Protein AF-A0A6G4WSU4-F1 (afdb_monomer_lite)

Secondary structure (DSSP, 8-state):
--HHHHHHHHHHHHTSSS-EEEEEE-PPTT--HHHHHHHHHHHHHHHHHHHHHHHHHH---EEEE-HHHHHHHHTT----TTHHHHHHH-SEEEEE--SSEEEEEEEE--STTPPPEEEEEEEETTSS----

pLDDT: mean 79.1, std 9.93, range [39.97, 89.88]

Foldseek 3Di:
DDLVVVVVVLVVCQPDPAKDKDFPDFDDPPDDPVSLVVVLVVLVVSLVVNQVVVCVVQNAWDKDFLCVVCVCVVVVHDDDPPSNVVSVFFRIWTWGDRDFKIKTWGWRDPDPNRGTTIMIIMHTRVNDDPPD

Organism: NCBI:txid2711219

Sequence (132 aa):
MDPDALLAELDLLRAQPAARLATLRAPDPGADAADLLDTACALRAERDALSARLTRRWGEPQTWDLTPLLHGAAEGRPVPEPLLALCGYVPALTVWSPGSRWVGLGVAEPADAVVPQLIAAVGAEGEPPPFG

Structure (mmCIF, N/CA/C/O backbone):
data_AF-A0A6G4WSU4-F1
#
_entry.id   AF-A0A6G4WSU4-F1
#
loop_
_atom_site.group_PDB
_atom_site.id
_atom_site.type_symbol
_atom_site.label_atom_id
_atom_site.label_alt_id
_atom_site.label_comp_id
_atom_site.label_asym_id
_atom_site.label_entity_id
_atom_site.label_seq_id
_atom_site.pdbx_PDB_ins_code
_atom_site.Cartn_x
_atom_site.Cartn_y
_atom_site.Cartn_z
_atom_site.occupancy
_atom_site.B_iso_or_equiv
_atom_site.auth_seq_id
_atom_site.auth_comp_id
_atom_site.auth_asym_id
_atom_site.auth_atom_id
_atom_site.pdbx_PDB_model_num
ATOM 1 N N . MET A 1 1 ? -0.247 -8.628 -15.747 1.00 58.41 1 MET A N 1
ATOM 2 C CA . MET A 1 1 ? -0.951 -9.447 -14.736 1.00 58.41 1 MET A CA 1
ATOM 3 C C . MET A 1 1 ? -2.427 -9.068 -14.752 1.00 58.41 1 MET A C 1
ATOM 5 O O . MET A 1 1 ? -2.740 -7.998 -15.264 1.00 58.41 1 MET A O 1
ATOM 9 N N . ASP A 1 2 ? -3.317 -9.933 -14.270 1.00 76.81 2 ASP A N 1
ATOM 10 C CA . ASP A 1 2 ? -4.755 -9.654 -14.240 1.00 76.81 2 ASP A CA 1
ATOM 11 C C . ASP A 1 2 ? -5.077 -8.679 -13.085 1.00 76.81 2 ASP A C 1
ATOM 13 O O . ASP A 1 2 ? -4.792 -9.006 -11.930 1.00 76.81 2 ASP A O 1
ATOM 17 N N . PRO A 1 3 ? -5.635 -7.481 -13.347 1.00 70.56 3 PRO A N 1
ATOM 18 C CA . PRO A 1 3 ? -6.007 -6.535 -12.294 1.00 70.56 3 PRO A CA 1
ATOM 19 C C . PRO A 1 3 ? -7.026 -7.101 -11.294 1.00 70.56 3 PRO A C 1
ATOM 21 O O . PRO A 1 3 ? -7.112 -6.600 -10.173 1.00 70.56 3 PRO A O 1
ATOM 24 N N . ASP A 1 4 ? -7.776 -8.142 -11.657 1.00 77.81 4 ASP A N 1
ATOM 25 C CA . ASP A 1 4 ? -8.711 -8.796 -10.743 1.00 77.81 4 ASP A CA 1
ATOM 26 C C . ASP A 1 4 ? -7.984 -9.675 -9.709 1.00 77.81 4 ASP A C 1
ATOM 28 O O . ASP A 1 4 ? -8.447 -9.800 -8.574 1.00 77.81 4 ASP A O 1
ATOM 32 N N . ALA A 1 5 ? -6.795 -10.196 -10.038 1.00 79.69 5 ALA A N 1
ATOM 33 C CA . ALA A 1 5 ? -5.962 -10.937 -9.089 1.00 79.69 5 ALA A CA 1
ATOM 34 C C . ALA A 1 5 ? -5.414 -10.022 -7.979 1.00 79.69 5 ALA A C 1
ATOM 36 O O . ALA A 1 5 ? -5.470 -10.380 -6.804 1.00 79.69 5 ALA A O 1
ATOM 37 N N . LEU A 1 6 ? -4.978 -8.807 -8.333 1.00 78.25 6 LEU A N 1
ATOM 38 C CA . LEU A 1 6 ? -4.533 -7.792 -7.366 1.00 78.25 6 LEU A CA 1
ATOM 39 C C . LEU A 1 6 ? -5.666 -7.365 -6.424 1.00 78.25 6 LEU A C 1
ATOM 41 O O . LEU A 1 6 ? -5.455 -7.181 -5.227 1.00 78.25 6 LEU A O 1
ATOM 45 N N . LEU A 1 7 ? -6.889 -7.239 -6.947 1.00 80.56 7 LEU A N 1
ATOM 46 C CA . LEU A 1 7 ? -8.061 -6.951 -6.120 1.00 80.56 7 LEU A CA 1
ATOM 47 C C . LEU A 1 7 ? -8.386 -8.101 -5.161 1.00 80.56 7 LEU A C 1
ATOM 49 O O . LEU A 1 7 ? -8.708 -7.844 -4.001 1.00 80.56 7 LEU A O 1
ATOM 53 N N . ALA A 1 8 ? -8.285 -9.351 -5.617 1.00 83.62 8 ALA A N 1
ATOM 54 C CA . ALA A 1 8 ? -8.489 -10.517 -4.762 1.00 83.62 8 ALA A CA 1
ATOM 55 C C . ALA A 1 8 ? -7.448 -10.580 -3.633 1.00 83.62 8 ALA A C 1
ATOM 57 O O . ALA A 1 8 ? -7.798 -10.859 -2.487 1.00 83.62 8 ALA A O 1
ATOM 58 N N . GLU A 1 9 ? -6.188 -10.262 -3.932 1.00 84.38 9 GLU A N 1
ATOM 59 C CA . GLU A 1 9 ? -5.117 -10.197 -2.937 1.00 84.38 9 GLU A CA 1
ATOM 60 C C . GLU A 1 9 ? -5.366 -9.098 -1.891 1.00 84.38 9 GLU A C 1
ATOM 62 O O . GLU A 1 9 ? -5.251 -9.349 -0.690 1.00 84.38 9 GLU A O 1
ATOM 67 N N . LEU A 1 10 ? -5.820 -7.915 -2.317 1.00 82.50 10 LEU A N 1
ATOM 68 C CA . LEU A 1 10 ? -6.240 -6.844 -1.406 1.00 82.50 10 LEU A CA 1
ATOM 69 C C . LEU A 1 10 ? -7.422 -7.254 -0.517 1.00 82.50 10 LEU A C 1
ATOM 71 O O . LEU A 1 10 ? -7.429 -6.957 0.680 1.00 82.50 10 LEU A O 1
ATOM 75 N N . ASP A 1 11 ? -8.416 -7.952 -1.070 1.00 84.06 11 ASP A N 1
ATOM 76 C CA . ASP A 1 11 ? -9.556 -8.446 -0.293 1.00 84.06 11 ASP A CA 1
ATOM 77 C C . ASP A 1 11 ? -9.122 -9.516 0.734 1.00 84.06 11 ASP A C 1
ATOM 79 O O . ASP A 1 11 ? -9.594 -9.495 1.875 1.00 84.06 11 ASP A O 1
ATOM 83 N N . LEU A 1 12 ? -8.167 -10.390 0.388 1.00 83.12 12 LEU A N 1
ATOM 84 C CA . LEU A 1 12 ? -7.568 -11.355 1.320 1.00 83.12 12 LEU A CA 1
ATOM 85 C C . LEU A 1 12 ? -6.769 -10.673 2.435 1.00 83.12 12 LEU A C 1
ATOM 87 O O . LEU A 1 12 ? -6.888 -11.072 3.596 1.00 83.12 12 LEU A O 1
ATOM 91 N N . LEU A 1 13 ? -5.984 -9.643 2.107 1.00 82.44 13 LEU A N 1
ATOM 92 C CA . LEU A 1 13 ? -5.240 -8.843 3.083 1.00 82.44 13 LEU A CA 1
ATOM 93 C C . LEU A 1 13 ? -6.185 -8.151 4.064 1.00 82.44 13 LEU A C 1
ATOM 95 O O . LEU A 1 13 ? -5.978 -8.215 5.275 1.00 82.44 13 LEU A O 1
ATOM 99 N N . ARG A 1 14 ? -7.271 -7.558 3.559 1.00 79.69 14 ARG A N 1
ATOM 100 C CA . ARG A 1 14 ? -8.275 -6.865 4.376 1.00 79.69 14 ARG A CA 1
ATOM 101 C C . ARG A 1 14 ? -9.037 -7.798 5.316 1.00 79.69 14 ARG A C 1
ATOM 103 O O . ARG A 1 14 ? -9.448 -7.363 6.391 1.00 79.69 14 ARG A O 1
ATOM 110 N N . ALA A 1 15 ? -9.223 -9.060 4.933 1.00 81.88 15 ALA A N 1
ATOM 111 C CA . ALA A 1 15 ? -9.876 -10.064 5.771 1.00 81.88 15 ALA A CA 1
ATOM 112 C C . ALA A 1 15 ? -9.034 -10.484 6.994 1.00 81.88 15 ALA A C 1
ATOM 114 O O . ALA A 1 15 ? -9.563 -11.100 7.919 1.00 81.88 15 ALA A O 1
ATOM 115 N N . GLN A 1 16 ? -7.735 -10.163 7.025 1.00 77.31 16 GLN A N 1
ATOM 116 C CA . GLN A 1 16 ? -6.857 -10.520 8.139 1.00 77.31 16 GLN A CA 1
ATOM 117 C C . GLN A 1 16 ? -7.121 -9.634 9.361 1.00 77.31 16 GLN A C 1
ATOM 119 O O . GLN A 1 16 ? -7.273 -8.427 9.215 1.00 77.31 16 GLN A O 1
ATOM 124 N N . PRO A 1 17 ? -7.121 -10.176 10.590 1.00 68.06 17 PRO A N 1
ATOM 125 C CA . PRO A 1 17 ? -7.495 -9.415 11.780 1.00 68.06 17 PRO A CA 1
ATOM 126 C C . PRO A 1 17 ? -6.500 -8.303 12.147 1.00 68.06 17 PRO A C 1
ATOM 128 O O . PRO A 1 17 ? -6.936 -7.284 12.673 1.00 68.06 17 PRO A O 1
ATOM 131 N N . ALA A 1 18 ? -5.212 -8.467 11.834 1.00 71.88 18 ALA A N 1
ATOM 132 C CA . ALA A 1 18 ? -4.141 -7.535 12.190 1.00 71.88 18 ALA A CA 1
ATOM 133 C C . ALA A 1 18 ? -3.752 -6.607 11.029 1.00 71.88 18 ALA A C 1
ATOM 135 O O . ALA A 1 18 ? -3.920 -6.976 9.864 1.00 71.88 18 ALA A O 1
ATOM 136 N N . ALA A 1 19 ? -3.178 -5.445 11.358 1.00 69.62 19 ALA A N 1
ATOM 137 C CA . ALA A 1 19 ? -2.569 -4.565 10.369 1.00 69.62 19 ALA A CA 1
ATOM 138 C C . ALA A 1 19 ? -1.423 -5.285 9.642 1.00 69.62 19 ALA A C 1
ATOM 140 O O . ALA A 1 19 ? -0.613 -5.974 10.271 1.00 69.62 19 ALA A O 1
ATOM 141 N N . ARG A 1 20 ? -1.378 -5.173 8.312 1.00 74.44 20 ARG A N 1
ATOM 142 C CA . ARG A 1 20 ? -0.398 -5.880 7.477 1.00 74.44 20 ARG A CA 1
ATOM 143 C C . ARG A 1 20 ? 0.039 -5.070 6.274 1.00 74.44 20 ARG A C 1
ATOM 145 O O . ARG A 1 20 ? -0.739 -4.314 5.700 1.00 74.44 20 ARG A O 1
ATOM 152 N N . LEU A 1 21 ? 1.289 -5.313 5.896 1.00 77.94 21 LEU A N 1
ATOM 153 C CA . LEU A 1 21 ? 1.930 -4.820 4.690 1.00 77.94 21 LEU A CA 1
ATOM 154 C C . LEU A 1 21 ? 2.158 -5.985 3.730 1.00 77.94 21 LEU A C 1
ATOM 156 O O . LEU A 1 21 ? 2.546 -7.073 4.159 1.00 77.94 21 LEU A O 1
ATOM 160 N N . ALA A 1 22 ? 1.932 -5.748 2.444 1.00 81.75 22 ALA A N 1
ATOM 161 C CA . ALA A 1 22 ? 2.238 -6.696 1.388 1.00 81.75 22 ALA A CA 1
ATOM 162 C C . ALA A 1 22 ? 2.864 -5.985 0.192 1.00 81.75 22 ALA A C 1
ATOM 164 O O . ALA A 1 22 ? 2.343 -4.978 -0.289 1.00 81.75 22 ALA A O 1
ATOM 165 N N . THR A 1 23 ? 3.959 -6.544 -0.313 1.00 82.88 23 THR A N 1
ATOM 166 C CA . THR A 1 23 ? 4.484 -6.186 -1.629 1.00 82.88 23 THR A CA 1
ATOM 167 C C . THR A 1 23 ? 3.621 -6.873 -2.678 1.00 82.88 23 THR A C 1
ATOM 169 O O . THR A 1 23 ? 3.674 -8.090 -2.823 1.00 82.88 23 THR A O 1
ATOM 172 N N . LEU A 1 24 ? 2.835 -6.088 -3.410 1.00 79.88 24 LEU A N 1
ATOM 173 C CA . LEU A 1 24 ? 2.017 -6.576 -4.518 1.00 79.88 24 LEU A CA 1
ATOM 174 C C . LEU A 1 24 ? 2.873 -6.850 -5.754 1.00 79.88 24 LEU A C 1
ATOM 176 O O . LEU A 1 24 ? 2.597 -7.777 -6.512 1.00 79.88 24 LEU A O 1
ATOM 180 N N . ARG A 1 25 ? 3.903 -6.024 -5.986 1.00 81.00 25 ARG A N 1
ATOM 181 C CA . ARG A 1 25 ? 4.836 -6.173 -7.111 1.00 81.00 25 ARG A CA 1
ATOM 182 C C . ARG A 1 25 ? 6.234 -5.697 -6.753 1.00 81.00 25 ARG A C 1
ATOM 184 O O . ARG A 1 25 ? 6.395 -4.655 -6.123 1.00 81.00 25 ARG A O 1
ATOM 191 N N . ALA A 1 26 ? 7.218 -6.432 -7.252 1.00 80.00 26 ALA A N 1
ATOM 192 C CA . ALA A 1 26 ? 8.626 -6.068 -7.280 1.00 80.00 26 ALA A CA 1
ATOM 193 C C . ALA A 1 26 ? 9.177 -6.310 -8.700 1.00 80.00 26 ALA A C 1
ATOM 195 O O . ALA A 1 26 ? 8.614 -7.143 -9.419 1.00 80.00 26 ALA A O 1
ATOM 196 N N . PRO A 1 27 ? 10.217 -5.578 -9.129 1.00 76.25 27 PRO A N 1
ATOM 197 C CA . PRO A 1 27 ? 10.894 -5.790 -10.399 1.00 76.25 27 PRO A CA 1
ATOM 198 C C . PRO A 1 27 ? 11.631 -7.121 -10.392 1.00 76.25 27 PRO A C 1
ATOM 200 O O . PRO A 1 27 ? 11.874 -7.724 -9.341 1.00 76.25 27 PRO A O 1
ATOM 203 N N . ASP A 1 28 ? 12.034 -7.538 -11.585 1.00 76.00 28 ASP A N 1
ATOM 204 C CA . ASP A 1 28 ? 12.852 -8.725 -11.747 1.00 76.00 28 ASP A CA 1
ATOM 205 C C . ASP A 1 28 ? 14.208 -8.570 -11.036 1.00 76.00 28 ASP A C 1
ATOM 207 O O . ASP A 1 28 ? 14.837 -7.502 -11.083 1.00 76.00 28 ASP A O 1
ATOM 211 N N . PRO A 1 29 ? 14.692 -9.633 -10.369 1.00 71.19 29 PRO A N 1
ATOM 212 C CA . PRO A 1 29 ? 15.992 -9.604 -9.724 1.00 71.19 29 PRO A CA 1
ATOM 213 C C . PRO A 1 29 ? 17.087 -9.465 -10.789 1.00 71.19 29 PRO A C 1
AT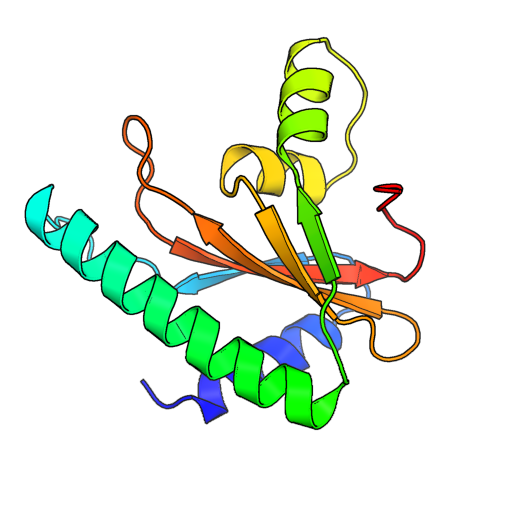OM 215 O O . PRO A 1 29 ? 17.276 -10.357 -11.614 1.00 71.19 29 PRO A O 1
ATOM 218 N N . GLY A 1 30 ? 17.826 -8.354 -10.748 1.00 75.38 30 GLY A N 1
ATOM 219 C CA . GLY A 1 30 ? 18.916 -8.059 -11.687 1.00 75.38 30 GLY A CA 1
ATOM 220 C C . GLY A 1 30 ? 18.611 -6.983 -12.731 1.00 75.38 30 GLY A C 1
ATOM 221 O O . GLY A 1 30 ? 19.473 -6.733 -13.568 1.00 75.38 30 GLY A O 1
ATOM 222 N N . ALA A 1 31 ? 17.437 -6.345 -12.668 1.00 78.31 31 ALA A N 1
ATOM 223 C CA . ALA A 1 31 ? 17.119 -5.152 -13.454 1.00 78.31 31 ALA A CA 1
ATOM 224 C C . ALA A 1 31 ? 18.178 -4.050 -13.257 1.00 78.31 31 ALA A C 1
ATOM 226 O O . ALA A 1 31 ? 18.611 -3.790 -12.127 1.00 78.31 31 ALA A O 1
ATOM 227 N N . ASP A 1 32 ? 18.593 -3.408 -14.349 1.00 81.19 32 ASP A N 1
ATOM 228 C CA . ASP A 1 32 ? 19.518 -2.280 -14.281 1.00 81.19 32 ASP A CA 1
ATOM 229 C C . ASP A 1 32 ? 18.802 -0.964 -13.918 1.00 81.19 32 ASP A C 1
ATOM 231 O O . ASP A 1 32 ? 17.589 -0.910 -13.728 1.00 81.19 32 ASP A O 1
ATOM 235 N N . ALA A 1 33 ? 19.549 0.133 -13.779 1.00 77.31 33 ALA A N 1
ATOM 236 C CA . ALA A 1 33 ? 18.965 1.412 -13.375 1.00 77.31 33 ALA A CA 1
ATOM 237 C C . ALA A 1 33 ? 17.902 1.949 -14.356 1.00 77.31 33 ALA A C 1
ATOM 239 O O . ALA A 1 33 ? 16.964 2.617 -13.916 1.00 77.31 33 ALA A O 1
ATOM 240 N N . ALA A 1 34 ? 18.034 1.676 -15.658 1.00 81.56 34 ALA A N 1
ATOM 241 C CA . ALA A 1 34 ? 17.052 2.095 -16.654 1.00 81.56 34 ALA A CA 1
ATOM 242 C C . ALA A 1 34 ? 15.787 1.231 -16.553 1.00 81.56 34 ALA A C 1
ATOM 244 O O . ALA A 1 34 ? 14.685 1.776 -16.473 1.00 81.56 34 ALA A O 1
ATOM 245 N N . ASP A 1 35 ? 15.953 -0.087 -16.424 1.00 81.50 35 ASP A N 1
ATOM 246 C CA . ASP A 1 35 ? 14.853 -1.033 -16.211 1.00 81.50 35 ASP A CA 1
ATOM 247 C C . ASP A 1 35 ? 14.066 -0.716 -14.930 1.00 81.50 35 ASP A C 1
ATOM 249 O O . ASP A 1 35 ? 12.837 -0.831 -14.886 1.00 81.50 35 ASP A O 1
ATOM 253 N N 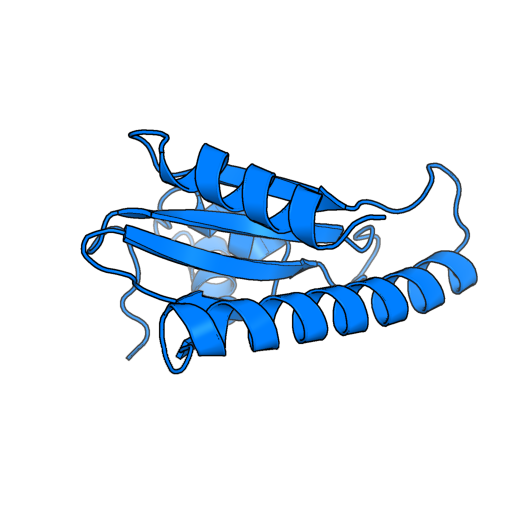. LEU A 1 36 ? 14.756 -0.288 -13.867 1.00 80.69 36 LEU A N 1
ATOM 254 C CA . LEU A 1 36 ? 14.126 0.125 -12.613 1.00 80.69 36 LEU A CA 1
ATOM 255 C C . LEU A 1 36 ? 13.300 1.408 -12.793 1.00 80.69 36 LEU A C 1
ATOM 257 O O . LEU A 1 36 ? 12.208 1.503 -12.231 1.00 80.69 36 LEU A O 1
ATOM 261 N N . LEU A 1 37 ? 13.765 2.375 -13.592 1.00 80.69 37 LEU A N 1
ATOM 262 C CA . LEU A 1 37 ? 12.992 3.583 -13.907 1.00 80.69 37 LEU A CA 1
ATOM 263 C C . LEU A 1 37 ? 11.718 3.249 -14.694 1.00 80.69 37 LEU A C 1
ATOM 265 O O . LEU A 1 37 ? 10.629 3.702 -14.330 1.00 80.69 37 LEU A O 1
ATOM 269 N N . ASP A 1 38 ? 11.840 2.422 -15.731 1.00 84.19 38 ASP A N 1
ATOM 270 C CA . ASP A 1 38 ? 10.701 1.987 -16.544 1.00 84.19 38 ASP A CA 1
ATOM 271 C C . ASP A 1 38 ? 9.711 1.164 -15.714 1.00 84.19 38 ASP A C 1
ATOM 273 O O . ASP A 1 38 ? 8.493 1.373 -15.784 1.00 84.19 38 ASP A O 1
ATOM 277 N N . THR A 1 39 ? 10.223 0.295 -14.839 1.00 84.69 39 THR A N 1
ATOM 278 C CA . THR A 1 39 ? 9.393 -0.454 -13.894 1.00 84.69 39 THR A CA 1
ATOM 279 C C . THR A 1 39 ? 8.673 0.482 -12.930 1.00 84.69 39 THR A C 1
ATOM 281 O O . THR A 1 39 ? 7.477 0.313 -12.705 1.00 84.69 39 THR A O 1
ATOM 284 N N . ALA A 1 40 ? 9.337 1.507 -12.391 1.00 82.81 40 ALA A N 1
ATOM 285 C CA . ALA A 1 40 ? 8.691 2.480 -11.515 1.00 82.81 40 ALA A CA 1
ATOM 286 C C . ALA A 1 40 ? 7.531 3.203 -12.223 1.00 82.81 40 ALA A C 1
ATOM 288 O O . ALA A 1 40 ? 6.457 3.364 -11.638 1.00 82.81 40 ALA A O 1
ATOM 289 N N . CYS A 1 41 ? 7.701 3.585 -13.493 1.00 84.88 41 CYS A N 1
ATOM 290 C CA . CYS A 1 41 ? 6.627 4.152 -14.311 1.00 84.88 41 CYS A CA 1
ATOM 291 C C . CYS A 1 41 ? 5.459 3.170 -14.494 1.00 84.88 41 CYS A C 1
ATOM 293 O O . CYS A 1 41 ? 4.300 3.547 -14.298 1.00 84.88 41 CYS A O 1
ATOM 295 N N . ALA A 1 42 ? 5.749 1.905 -14.808 1.00 86.25 42 ALA A N 1
ATOM 296 C CA . ALA A 1 42 ? 4.729 0.868 -14.943 1.00 86.25 42 ALA A CA 1
ATOM 297 C C . ALA A 1 42 ? 3.965 0.637 -13.627 1.00 86.25 42 ALA A C 1
ATOM 299 O O . ALA A 1 42 ? 2.737 0.578 -13.629 1.00 86.25 42 ALA A O 1
ATOM 300 N N . LEU A 1 43 ? 4.666 0.591 -12.490 1.00 86.75 43 LEU A N 1
ATOM 301 C CA . LEU A 1 43 ? 4.059 0.436 -11.166 1.00 86.75 43 LEU A CA 1
ATOM 302 C C . LEU A 1 43 ? 3.170 1.627 -10.790 1.00 86.75 43 LEU A C 1
ATOM 304 O O . LEU A 1 43 ? 2.106 1.426 -10.205 1.00 86.75 43 LEU A O 1
ATOM 308 N N . ARG A 1 44 ? 3.547 2.861 -11.155 1.00 84.81 44 ARG A N 1
ATOM 309 C CA . ARG A 1 44 ? 2.686 4.046 -10.976 1.00 84.81 44 ARG A CA 1
ATOM 310 C C . ARG A 1 44 ? 1.401 3.931 -11.795 1.00 84.81 44 ARG A C 1
ATOM 312 O O . ARG A 1 44 ? 0.325 4.183 -11.258 1.00 84.81 44 ARG A O 1
ATOM 319 N N . ALA A 1 45 ? 1.500 3.501 -13.053 1.00 87.25 45 ALA A N 1
ATOM 320 C CA . ALA A 1 45 ? 0.332 3.283 -13.904 1.00 87.25 45 ALA A CA 1
ATOM 321 C C . ALA A 1 45 ? -0.574 2.158 -13.367 1.00 87.25 45 ALA A C 1
ATOM 323 O O . ALA A 1 45 ? -1.798 2.303 -13.355 1.00 87.25 45 ALA A O 1
ATOM 324 N N . GLU A 1 46 ? 0.009 1.060 -12.871 1.00 86.69 46 GLU A N 1
ATOM 325 C CA . GLU A 1 46 ? -0.738 -0.019 -12.213 1.00 86.69 46 GLU A CA 1
ATOM 326 C C . GLU A 1 46 ? -1.439 0.480 -10.938 1.00 86.69 46 GLU A C 1
ATOM 328 O O . GLU A 1 46 ? -2.634 0.225 -10.761 1.00 86.69 46 GLU A O 1
ATOM 333 N N . ARG A 1 47 ? -0.742 1.250 -10.088 1.00 87.31 47 ARG A N 1
ATOM 334 C CA . ARG A 1 47 ? -1.335 1.917 -8.920 1.00 87.31 47 ARG A CA 1
ATOM 335 C C . ARG A 1 47 ? -2.522 2.775 -9.339 1.00 87.31 47 ARG A C 1
ATOM 337 O O . ARG A 1 47 ? -3.577 2.646 -8.739 1.00 87.31 47 ARG A O 1
ATOM 344 N N . ASP A 1 48 ? -2.391 3.614 -10.364 1.00 88.00 48 ASP A N 1
ATOM 345 C CA . ASP A 1 48 ? -3.478 4.498 -10.809 1.00 88.00 48 ASP A CA 1
ATOM 346 C C . ASP A 1 48 ? -4.692 3.732 -11.335 1.00 88.00 48 ASP A C 1
ATOM 348 O O . ASP A 1 48 ? -5.837 4.078 -11.026 1.00 88.00 48 ASP A O 1
ATOM 352 N N . ALA A 1 49 ? -4.461 2.643 -12.068 1.00 88.94 49 ALA A N 1
ATOM 353 C CA . ALA A 1 49 ? -5.530 1.766 -12.527 1.00 88.94 49 ALA A CA 1
ATOM 354 C C . ALA A 1 49 ? -6.264 1.083 -11.359 1.00 88.94 49 ALA A C 1
ATOM 356 O O . ALA A 1 49 ? -7.499 0.996 -11.374 1.00 88.94 49 ALA A O 1
ATOM 357 N N . LEU A 1 50 ? -5.530 0.619 -10.341 1.00 86.12 50 LEU A N 1
ATOM 358 C CA . LEU A 1 50 ? -6.111 0.070 -9.114 1.00 86.12 50 LEU A CA 1
ATOM 359 C C . LEU A 1 50 ? -6.861 1.144 -8.329 1.00 86.12 50 LEU A C 1
ATOM 361 O O . LEU A 1 50 ? -8.020 0.927 -7.981 1.00 86.12 50 LEU A O 1
ATOM 365 N N . SER A 1 51 ? -6.256 2.315 -8.130 1.00 88.19 51 SER A N 1
ATOM 366 C CA . SER A 1 51 ? -6.868 3.451 -7.447 1.00 88.19 51 SER A CA 1
ATOM 367 C C . SER A 1 51 ? -8.204 3.813 -8.082 1.00 88.19 51 SER A C 1
ATOM 369 O O . SER A 1 51 ? -9.209 3.874 -7.387 1.00 88.19 51 SER A O 1
ATOM 371 N N . ALA A 1 52 ? -8.277 3.934 -9.410 1.00 89.62 52 ALA A N 1
ATOM 372 C CA . ALA A 1 52 ? -9.530 4.232 -10.103 1.00 89.62 52 ALA A CA 1
ATOM 373 C C . ALA A 1 52 ? -10.619 3.164 -9.875 1.00 89.62 52 ALA A C 1
ATOM 375 O O . ALA A 1 52 ? -11.810 3.481 -9.829 1.00 89.62 52 ALA A O 1
ATOM 376 N N . ARG A 1 53 ? -10.242 1.886 -9.740 1.00 89.31 53 ARG A N 1
ATOM 377 C CA . ARG A 1 53 ? -11.179 0.792 -9.432 1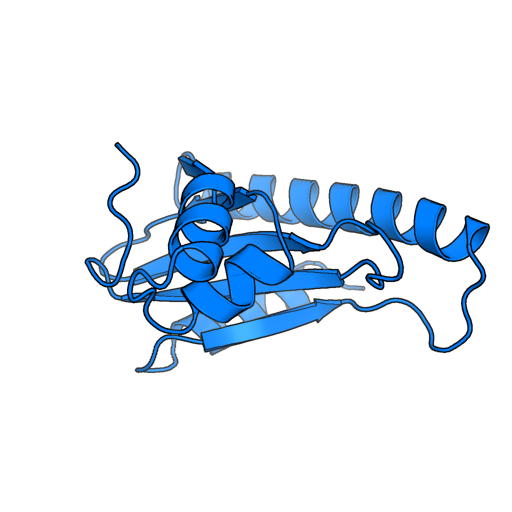.00 89.31 53 ARG A CA 1
ATOM 378 C C . ARG A 1 53 ? -11.649 0.848 -7.980 1.00 89.31 53 ARG A C 1
ATOM 380 O O . ARG A 1 53 ? -12.848 0.717 -7.739 1.00 89.31 53 ARG A O 1
ATOM 387 N N . LEU A 1 54 ? -10.730 1.063 -7.041 1.00 87.62 54 LEU A N 1
ATOM 388 C CA . LEU A 1 54 ? -11.036 1.180 -5.617 1.00 87.62 54 LEU A CA 1
ATOM 389 C C . LEU A 1 54 ? -11.888 2.416 -5.338 1.00 87.62 54 LEU A C 1
ATOM 391 O O . LEU A 1 54 ? -12.887 2.300 -4.637 1.00 87.62 54 LEU A O 1
ATOM 395 N N . THR A 1 55 ? -11.608 3.543 -5.993 1.00 89.88 55 THR A N 1
ATOM 396 C CA . THR A 1 55 ? -12.419 4.760 -5.896 1.00 89.88 55 THR A CA 1
ATOM 397 C C . THR A 1 55 ? -13.856 4.536 -6.353 1.00 89.88 55 THR A C 1
ATOM 399 O O . THR A 1 55 ? -14.798 4.957 -5.687 1.00 89.88 55 THR A O 1
ATOM 402 N N . ARG A 1 56 ? -14.071 3.784 -7.441 1.00 89.62 56 ARG A N 1
ATOM 403 C CA . ARG A 1 56 ? -15.432 3.404 -7.861 1.00 89.62 56 ARG A CA 1
ATOM 404 C C . ARG A 1 56 ? -16.145 2.496 -6.856 1.00 89.62 56 ARG A C 1
ATOM 406 O O . ARG A 1 56 ? -17.371 2.497 -6.818 1.00 89.62 56 ARG A O 1
ATOM 413 N N . ARG A 1 57 ? -15.402 1.693 -6.089 1.00 87.81 57 ARG A N 1
ATOM 414 C CA . ARG A 1 57 ? -15.954 0.707 -5.146 1.00 87.81 57 ARG A CA 1
ATOM 415 C C . ARG A 1 57 ? -16.188 1.287 -3.749 1.00 87.81 57 ARG A C 1
ATOM 417 O O . ARG A 1 57 ? -17.159 0.906 -3.103 1.00 87.81 57 ARG A O 1
ATOM 424 N N . TRP A 1 58 ? -15.296 2.156 -3.279 1.00 88.81 58 TRP A N 1
ATOM 425 C CA . TRP A 1 58 ? -15.217 2.620 -1.889 1.00 88.81 58 TRP A CA 1
ATOM 426 C C . TRP A 1 58 ? -15.316 4.142 -1.732 1.00 88.81 58 TRP A C 1
ATOM 428 O O . TRP A 1 58 ? -15.365 4.620 -0.603 1.00 88.81 58 TRP A O 1
ATOM 438 N N . GLY A 1 59 ? -15.407 4.895 -2.831 1.00 88.88 59 GLY A N 1
ATOM 439 C CA . GLY A 1 59 ? -15.473 6.357 -2.817 1.00 88.88 59 GLY A CA 1
ATOM 440 C C . GLY A 1 59 ? -14.101 7.026 -2.892 1.00 88.88 59 GLY A C 1
ATOM 441 O O . GLY A 1 59 ? -13.088 6.373 -3.137 1.00 88.88 59 GLY A O 1
ATOM 442 N N . GLU A 1 60 ? -14.078 8.347 -2.725 1.00 86.88 60 GLU A N 1
ATOM 443 C CA . GLU A 1 60 ? -12.875 9.161 -2.923 1.00 86.88 60 GLU A CA 1
ATOM 444 C C . GLU A 1 60 ? -11.761 8.797 -1.921 1.00 86.88 60 GLU A C 1
ATOM 446 O O . GLU A 1 60 ? -12.036 8.700 -0.720 1.00 86.88 60 GLU A O 1
ATOM 451 N N . PRO A 1 61 ? -10.514 8.584 -2.380 1.00 89.81 61 PRO A N 1
ATOM 452 C CA . PRO A 1 61 ? -9.396 8.313 -1.494 1.00 89.81 61 PRO A CA 1
ATOM 453 C C . PRO A 1 61 ? -8.925 9.566 -0.759 1.00 89.81 61 PRO A C 1
ATOM 455 O O . PRO A 1 61 ? -9.130 10.699 -1.189 1.00 89.81 61 PRO A O 1
ATOM 458 N N . GLN A 1 62 ? -8.186 9.339 0.318 1.00 87.00 62 GLN A N 1
ATOM 459 C CA . GLN A 1 62 ? -7.364 10.337 0.986 1.00 87.00 62 GLN A CA 1
ATOM 460 C C . GLN A 1 62 ? -5.890 10.092 0.663 1.00 87.00 62 GLN A C 1
ATOM 462 O O . GLN A 1 62 ? -5.463 8.950 0.510 1.00 87.00 62 GLN A O 1
ATOM 467 N N . THR A 1 63 ? -5.097 11.156 0.590 1.00 86.19 63 THR A N 1
ATOM 468 C CA . THR A 1 63 ? -3.638 11.042 0.489 1.00 86.19 63 THR A CA 1
ATOM 469 C C . THR A 1 63 ? -3.034 11.215 1.874 1.00 86.19 63 THR A C 1
ATOM 471 O O . THR A 1 63 ? -3.266 12.240 2.511 1.00 86.19 63 THR A O 1
ATOM 474 N N . TRP A 1 64 ? -2.263 10.236 2.344 1.00 84.69 64 TRP A N 1
ATOM 475 C CA . TRP A 1 64 ? -1.500 10.338 3.590 1.00 84.69 64 TRP A CA 1
ATOM 476 C C . TRP A 1 64 ? -0.026 10.555 3.265 1.00 84.69 64 TRP A C 1
ATOM 478 O O . TRP A 1 64 ? 0.602 9.682 2.668 1.00 84.69 64 TRP A O 1
ATOM 488 N N . ASP A 1 65 ? 0.516 11.708 3.653 1.00 83.88 65 ASP A N 1
ATOM 489 C CA . ASP A 1 65 ? 1.951 11.996 3.577 1.00 83.88 65 ASP A CA 1
ATOM 490 C C . ASP A 1 65 ? 2.667 11.340 4.763 1.00 83.88 65 ASP A C 1
ATOM 492 O O . ASP A 1 65 ? 2.378 11.637 5.920 1.00 83.88 65 ASP A O 1
ATOM 496 N N . LEU A 1 66 ? 3.597 10.429 4.480 1.00 83.69 66 LEU A N 1
ATOM 497 C CA . LEU A 1 66 ? 4.358 9.700 5.494 1.00 83.69 66 LEU A CA 1
ATOM 498 C C . LEU A 1 66 ? 5.698 10.363 5.828 1.00 83.69 66 LEU A C 1
ATOM 500 O O . LEU A 1 66 ? 6.350 9.964 6.796 1.00 83.69 66 LEU A O 1
ATOM 504 N N . THR A 1 67 ? 6.099 11.396 5.087 1.00 83.25 67 THR A N 1
ATOM 505 C CA . THR A 1 67 ? 7.345 12.141 5.317 1.00 83.25 67 THR A CA 1
ATOM 506 C C . THR A 1 67 ? 7.473 12.652 6.762 1.00 83.25 67 THR A C 1
ATOM 508 O O . THR A 1 67 ? 8.541 12.479 7.362 1.00 83.25 67 THR A O 1
ATOM 511 N N . PRO A 1 68 ? 6.416 13.205 7.399 1.00 83.81 68 PRO A N 1
ATOM 512 C CA . PRO A 1 68 ? 6.498 13.646 8.792 1.00 83.81 68 PRO A CA 1
ATOM 513 C C . PRO A 1 68 ? 6.744 12.501 9.788 1.00 83.81 68 PRO A C 1
ATOM 515 O O . PRO A 1 68 ? 7.408 12.709 10.809 1.00 83.81 68 PRO A O 1
ATOM 518 N N . LEU A 1 69 ? 6.241 11.291 9.501 1.00 82.50 69 LEU A N 1
ATOM 519 C CA . LEU A 1 69 ? 6.509 10.107 10.325 1.00 82.50 69 LEU A CA 1
ATOM 520 C C . LEU A 1 69 ? 7.948 9.640 10.169 1.00 82.50 69 LEU A C 1
ATOM 522 O O . LEU A 1 69 ? 8.579 9.352 11.181 1.00 82.50 69 LEU A O 1
ATOM 526 N N . LEU A 1 70 ? 8.482 9.630 8.944 1.00 83.88 70 LEU A N 1
ATOM 527 C CA . LEU A 1 70 ? 9.885 9.291 8.702 1.00 83.88 70 LEU A CA 1
ATOM 528 C C . LEU A 1 70 ? 10.813 10.242 9.466 1.00 83.88 70 LEU A C 1
ATOM 530 O O . LEU A 1 70 ? 11.723 9.802 10.169 1.00 83.88 70 LEU A O 1
ATOM 534 N N . HIS A 1 71 ? 10.542 11.546 9.384 1.00 85.44 71 HIS A N 1
ATOM 535 C CA . HIS A 1 71 ? 11.306 12.547 10.120 1.00 85.44 71 HIS A CA 1
ATOM 536 C C . HIS A 1 71 ? 11.178 12.355 11.637 1.00 85.44 71 HIS A C 1
ATOM 538 O O . HIS A 1 71 ? 12.178 12.355 12.347 1.00 85.44 71 HIS A O 1
ATOM 544 N N . GLY A 1 72 ? 9.964 12.109 12.139 1.00 85.62 72 GLY A N 1
ATOM 545 C CA . GLY A 1 72 ? 9.753 11.830 13.557 1.00 85.62 72 GLY A CA 1
ATOM 546 C C . GLY A 1 72 ? 10.457 10.577 14.057 1.00 85.62 72 GLY A C 1
ATOM 547 O O . GLY A 1 72 ? 11.039 10.615 15.138 1.00 85.62 72 GLY A O 1
ATOM 548 N N . ALA A 1 73 ? 10.454 9.498 13.277 1.00 84.75 73 ALA A N 1
ATOM 549 C CA . ALA A 1 73 ? 11.182 8.279 13.602 1.00 84.75 73 ALA A CA 1
ATOM 550 C C . ALA A 1 73 ? 12.696 8.534 13.677 1.00 84.75 73 ALA A C 1
ATOM 552 O O . ALA A 1 73 ? 13.344 8.078 14.619 1.00 84.75 73 ALA A O 1
ATOM 553 N N . ALA A 1 74 ? 13.254 9.321 12.749 1.00 84.69 74 ALA A N 1
ATOM 554 C CA . ALA A 1 74 ? 14.662 9.726 12.780 1.00 84.69 74 ALA A CA 1
ATOM 555 C C . ALA A 1 74 ? 15.013 10.579 14.017 1.00 84.69 74 ALA A C 1
ATOM 557 O O . ALA A 1 74 ? 16.131 10.510 14.522 1.00 84.69 74 ALA A O 1
ATOM 558 N N . GLU A 1 75 ? 14.049 11.339 14.542 1.00 89.12 75 GLU A N 1
ATOM 559 C CA . GLU A 1 75 ? 14.157 12.097 15.797 1.00 89.12 75 GLU A CA 1
ATOM 560 C C . GLU A 1 75 ? 13.877 11.251 17.059 1.00 89.12 75 GLU A C 1
ATOM 562 O O . GLU A 1 75 ? 13.899 11.773 18.174 1.00 89.12 75 GLU A O 1
ATOM 567 N N . GLY A 1 76 ? 13.604 9.949 16.913 1.00 85.56 76 GLY A N 1
ATOM 568 C CA . GLY A 1 76 ? 13.329 9.031 18.021 1.00 85.56 76 GLY A CA 1
ATOM 569 C C . GLY A 1 76 ? 11.884 9.043 18.534 1.00 85.56 76 GLY A C 1
ATOM 570 O O . GLY A 1 76 ? 11.615 8.476 19.595 1.00 85.56 76 GLY A O 1
ATOM 571 N N . ARG A 1 77 ? 10.935 9.664 17.814 1.00 84.75 77 ARG A N 1
ATOM 572 C CA . ARG A 1 77 ? 9.503 9.559 18.143 1.00 84.75 77 ARG A CA 1
ATOM 573 C C . ARG A 1 77 ? 8.999 8.138 17.855 1.00 84.75 77 ARG A C 1
ATOM 575 O O . ARG A 1 77 ? 9.332 7.578 16.811 1.00 84.75 77 ARG A O 1
ATOM 582 N N . PRO A 1 78 ? 8.164 7.555 18.734 1.00 78.44 78 PRO A N 1
ATOM 583 C CA . PRO A 1 78 ? 7.590 6.241 18.488 1.00 78.44 78 PRO A CA 1
ATOM 584 C C . PRO A 1 78 ? 6.599 6.313 17.321 1.00 78.44 78 PRO A C 1
ATOM 586 O O . PRO A 1 78 ? 5.601 7.030 17.385 1.00 78.44 78 PRO A O 1
ATOM 589 N N . VAL A 1 79 ? 6.869 5.544 16.268 1.00 77.31 79 VAL A N 1
ATOM 590 C CA . VAL A 1 79 ? 5.946 5.311 15.153 1.00 77.31 79 VAL A CA 1
ATOM 591 C C . VAL A 1 79 ? 5.503 3.850 15.224 1.00 77.31 79 VAL A C 1
ATOM 593 O O . VAL A 1 79 ? 6.359 2.970 15.320 1.00 77.31 79 VAL A O 1
ATOM 596 N N . PRO A 1 80 ? 4.194 3.558 15.230 1.00 73.88 80 PRO A N 1
ATOM 597 C CA . PRO A 1 80 ? 3.718 2.186 15.326 1.00 73.88 80 PRO A CA 1
ATOM 598 C C . PRO A 1 80 ? 3.914 1.434 14.008 1.00 73.88 80 PRO A C 1
ATOM 600 O O . PRO A 1 80 ? 3.831 2.003 12.918 1.00 73.88 80 PRO A O 1
ATOM 603 N N . GLU A 1 81 ? 4.117 0.125 14.106 1.00 68.12 81 GLU A N 1
ATOM 604 C CA . GLU A 1 81 ? 4.027 -0.763 12.948 1.00 68.12 81 GLU A CA 1
ATOM 605 C C . GLU A 1 81 ? 2.568 -0.862 12.464 1.00 68.12 81 GLU A C 1
ATOM 607 O O . GLU A 1 81 ? 1.656 -0.859 13.296 1.00 68.12 81 GLU A O 1
ATOM 612 N N . PRO A 1 82 ? 2.307 -0.960 11.145 1.00 68.81 82 PRO A N 1
ATOM 613 C CA . PRO A 1 82 ? 3.265 -1.066 10.036 1.00 68.81 82 PRO A CA 1
ATOM 614 C C . PRO A 1 82 ? 3.740 0.285 9.455 1.00 68.81 82 PRO A C 1
ATOM 616 O O . PRO A 1 82 ? 4.407 0.309 8.421 1.00 68.81 82 PRO A O 1
ATOM 619 N N . LEU A 1 83 ? 3.369 1.425 10.056 1.00 76.06 83 LEU A N 1
ATOM 620 C CA . LEU A 1 83 ? 3.667 2.752 9.497 1.00 76.06 83 LEU A CA 1
ATOM 621 C C . LEU A 1 83 ? 5.158 3.092 9.519 1.00 76.06 83 LEU A C 1
ATOM 623 O O . LEU A 1 83 ? 5.627 3.761 8.601 1.00 76.06 83 LEU A O 1
ATOM 627 N N . LEU A 1 84 ? 5.890 2.619 10.531 1.00 77.44 84 LEU A N 1
ATOM 628 C CA . LEU A 1 84 ? 7.341 2.790 10.610 1.00 77.44 84 LEU A CA 1
ATOM 629 C C . LEU A 1 84 ? 8.043 2.140 9.411 1.00 77.44 84 LEU A C 1
ATOM 631 O O . LEU A 1 84 ? 8.887 2.768 8.775 1.00 77.44 84 LEU A O 1
ATOM 635 N N . ALA A 1 85 ? 7.658 0.910 9.064 1.00 77.19 85 ALA A N 1
ATOM 636 C CA . ALA A 1 85 ? 8.148 0.267 7.854 1.00 77.19 85 ALA A CA 1
ATOM 637 C C . ALA A 1 85 ? 7.737 1.063 6.602 1.00 77.19 85 ALA A C 1
ATOM 639 O O . ALA A 1 85 ? 8.577 1.361 5.757 1.00 77.19 85 ALA A O 1
ATOM 640 N N . LEU A 1 86 ? 6.46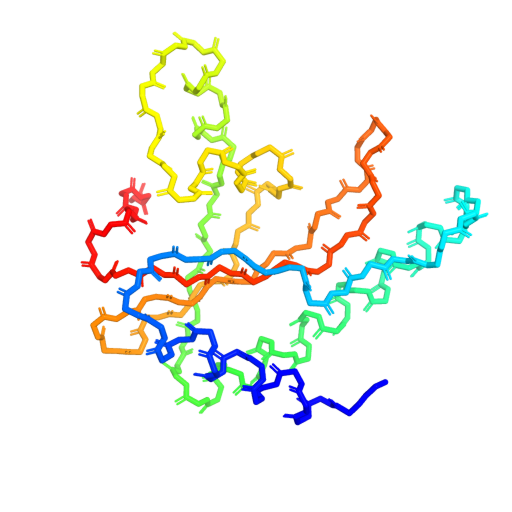6 1.469 6.497 1.00 77.94 86 LEU A N 1
ATOM 641 C CA . LEU A 1 86 ? 5.939 2.177 5.322 1.00 77.94 86 LEU A CA 1
ATOM 642 C C . LEU A 1 86 ? 6.637 3.504 5.040 1.00 77.94 86 LEU A C 1
ATOM 644 O O . LEU A 1 86 ? 6.981 3.757 3.888 1.00 77.94 86 LEU A O 1
ATOM 648 N N . CYS A 1 87 ? 6.874 4.336 6.057 1.00 79.25 87 CYS A N 1
ATOM 649 C CA . CYS A 1 87 ? 7.481 5.650 5.851 1.00 79.25 87 CYS A CA 1
ATOM 650 C C . CYS A 1 87 ? 8.936 5.567 5.365 1.00 79.25 87 CYS A C 1
ATOM 652 O O . CYS A 1 87 ? 9.443 6.538 4.814 1.00 79.25 87 CYS A O 1
ATOM 654 N N . GLY A 1 88 ? 9.600 4.418 5.540 1.00 77.38 88 GLY A N 1
ATOM 655 C CA . GLY A 1 88 ? 10.921 4.150 4.966 1.00 77.38 88 GLY A CA 1
ATOM 656 C C . GLY A 1 88 ? 10.897 3.751 3.487 1.00 77.38 88 GLY A C 1
ATOM 657 O O . GLY A 1 88 ? 11.917 3.880 2.816 1.00 77.38 88 GLY A O 1
ATOM 658 N N . TYR A 1 89 ? 9.756 3.283 2.968 1.00 75.75 89 TYR A N 1
ATOM 659 C CA . TYR A 1 89 ? 9.629 2.815 1.582 1.00 75.75 89 TYR A CA 1
ATOM 660 C C . TYR A 1 89 ? 8.873 3.790 0.683 1.00 75.75 89 TYR A C 1
ATOM 662 O O . TYR A 1 89 ? 9.225 3.934 -0.485 1.00 75.75 89 TYR A O 1
ATOM 670 N N . VAL A 1 90 ? 7.819 4.431 1.194 1.00 79.88 90 VAL A N 1
ATOM 671 C CA . VAL A 1 90 ? 6.903 5.259 0.404 1.00 79.88 90 VAL A CA 1
ATOM 672 C C . VAL A 1 90 ? 6.723 6.639 1.035 1.00 79.88 90 VAL A C 1
ATOM 674 O O . VAL A 1 90 ? 6.425 6.725 2.226 1.00 79.88 90 VAL A O 1
ATOM 677 N N . PRO A 1 91 ? 6.843 7.731 0.257 1.00 77.31 91 PRO A N 1
ATOM 678 C CA . PRO A 1 91 ? 6.634 9.078 0.783 1.00 77.31 91 PRO A CA 1
ATOM 679 C C . PRO A 1 91 ? 5.152 9.367 1.054 1.00 77.31 91 PRO A C 1
ATOM 681 O O . PRO A 1 91 ? 4.835 10.143 1.947 1.00 77.31 91 PRO A O 1
ATOM 684 N N . ALA A 1 92 ? 4.234 8.737 0.314 1.00 83.75 92 ALA A N 1
ATOM 685 C CA . ALA A 1 92 ? 2.798 8.926 0.485 1.00 83.75 92 ALA A CA 1
ATOM 686 C C . ALA A 1 92 ? 1.988 7.664 0.149 1.00 83.75 92 ALA A C 1
ATOM 688 O O . ALA A 1 92 ? 2.407 6.834 -0.664 1.00 83.75 92 ALA A O 1
ATOM 689 N N . LEU A 1 93 ? 0.799 7.557 0.746 1.00 86.31 93 LEU A N 1
ATOM 690 C CA . LEU A 1 93 ? -0.191 6.513 0.481 1.00 86.31 93 LEU A CA 1
ATOM 691 C C . LEU A 1 93 ? -1.489 7.111 -0.060 1.00 86.31 93 LEU A C 1
ATOM 693 O O . LEU A 1 93 ? -1.984 8.111 0.452 1.00 86.31 93 LEU A O 1
ATOM 697 N N . THR A 1 94 ? -2.078 6.452 -1.053 1.00 89.12 94 THR A N 1
ATOM 698 C CA . THR A 1 94 ? -3.481 6.644 -1.433 1.00 89.12 94 THR A CA 1
ATOM 699 C C . THR A 1 94 ? -4.328 5.688 -0.605 1.00 89.12 94 THR A C 1
ATOM 701 O O . THR A 1 94 ? -4.132 4.479 -0.694 1.00 89.12 94 THR A O 1
ATOM 704 N N . VAL A 1 95 ? -5.233 6.211 0.218 1.00 88.12 95 VAL A N 1
ATOM 705 C CA . VAL A 1 95 ? -5.938 5.447 1.249 1.00 88.12 95 VAL A CA 1
ATOM 706 C C . VAL A 1 95 ? -7.449 5.529 1.092 1.00 88.12 95 VAL A C 1
ATOM 708 O O . VAL A 1 95 ? -8.009 6.601 0.886 1.00 88.12 95 VAL 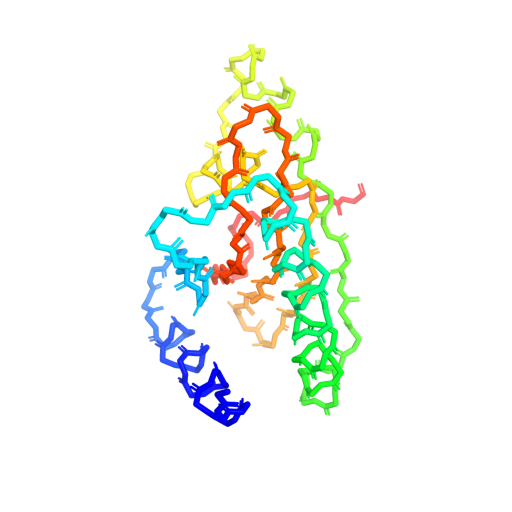A O 1
ATOM 711 N N . TRP A 1 96 ? -8.118 4.391 1.246 1.00 89.44 96 TRP A N 1
ATOM 712 C CA . TRP A 1 96 ? -9.571 4.270 1.341 1.00 89.44 96 TRP A CA 1
ATOM 713 C C . TRP A 1 96 ? -9.943 3.675 2.695 1.00 89.44 96 TRP A C 1
ATOM 715 O O . TRP A 1 96 ? -9.282 2.744 3.150 1.00 89.44 96 TRP A O 1
ATOM 725 N N . SER A 1 97 ? -11.045 4.127 3.291 1.00 84.50 97 SER A N 1
ATOM 726 C CA . SER A 1 97 ? -11.541 3.610 4.577 1.00 84.50 97 SER A CA 1
ATOM 727 C C . SER A 1 97 ? -12.944 3.005 4.440 1.00 84.50 97 SER A C 1
ATOM 729 O O . SER A 1 97 ? -13.928 3.616 4.860 1.00 84.50 97 SER A O 1
ATOM 731 N N . PRO A 1 98 ? -13.092 1.827 3.799 1.00 80.94 98 PRO A N 1
ATOM 732 C CA . PRO A 1 98 ? -14.384 1.161 3.691 1.00 80.94 98 PRO A CA 1
ATOM 733 C C . PRO A 1 98 ? -14.798 0.529 5.032 1.00 80.94 98 PRO A C 1
ATOM 735 O O . PRO A 1 98 ? -14.439 -0.609 5.345 1.00 80.94 98 PRO A O 1
ATOM 738 N N . GLY A 1 99 ? -15.610 1.246 5.809 1.00 81.44 99 GLY A N 1
ATOM 739 C CA . GLY A 1 99 ? -16.091 0.782 7.114 1.00 81.44 99 GLY A CA 1
ATOM 740 C C . GLY A 1 99 ? -14.993 0.861 8.175 1.00 81.44 99 GLY A C 1
ATOM 741 O O . GLY A 1 99 ? -14.322 1.875 8.281 1.00 81.44 99 GLY A O 1
ATOM 742 N N . SER A 1 100 ? -14.787 -0.215 8.940 1.00 77.50 100 SER A N 1
ATOM 743 C CA . SER A 1 100 ? -13.906 -0.218 10.122 1.00 77.50 100 SER A CA 1
ATOM 744 C C . SER A 1 100 ? -12.422 -0.490 9.850 1.00 77.50 100 SER A C 1
ATOM 746 O O . SER A 1 100 ? -11.663 -0.824 10.766 1.00 77.50 100 SER A O 1
ATOM 748 N N . ARG A 1 101 ? -11.989 -0.416 8.588 1.00 81.06 101 ARG A N 1
ATOM 749 C CA . ARG A 1 101 ? -10.605 -0.677 8.170 1.00 81.06 101 ARG A CA 1
ATOM 750 C C . ARG A 1 101 ? -10.197 0.273 7.062 1.00 81.06 101 ARG A C 1
ATOM 752 O O . ARG A 1 101 ? -11.016 0.600 6.205 1.00 81.06 101 ARG A O 1
ATOM 759 N N . TRP A 1 102 ? -8.921 0.636 7.049 1.00 85.56 102 TRP A N 1
ATOM 760 C CA . TRP A 1 102 ? -8.319 1.400 5.966 1.00 85.56 102 TRP A CA 1
ATOM 761 C C . TRP A 1 102 ? -7.442 0.507 5.087 1.00 85.56 102 TRP A C 1
ATOM 763 O O . TRP A 1 102 ? -6.853 -0.469 5.554 1.00 85.56 102 TRP A O 1
ATOM 773 N N . VAL A 1 103 ? -7.380 0.835 3.800 1.00 86.25 103 VAL A N 1
ATOM 774 C CA . VAL A 1 103 ? -6.545 0.196 2.781 1.00 86.25 103 VAL A CA 1
ATOM 775 C C . VAL A 1 103 ? -5.732 1.289 2.109 1.00 86.25 103 VAL A C 1
ATOM 777 O O . VAL A 1 103 ? -6.313 2.192 1.519 1.00 86.25 103 VAL A O 1
ATOM 780 N N . GLY A 1 104 ? -4.409 1.216 2.197 1.00 87.62 104 GLY A N 1
ATOM 781 C CA . GLY A 1 104 ? -3.472 2.140 1.572 1.00 87.62 104 GLY A CA 1
ATOM 782 C C . GLY A 1 104 ? -2.687 1.486 0.440 1.00 87.62 104 GLY A C 1
ATOM 783 O O . GLY A 1 104 ? -2.255 0.342 0.564 1.00 87.62 104 GLY A O 1
ATOM 784 N N . LEU A 1 105 ? -2.475 2.222 -0.648 1.00 87.62 105 LEU A N 1
ATOM 785 C CA . LEU A 1 105 ? -1.590 1.858 -1.752 1.00 87.62 105 LEU A CA 1
ATOM 786 C C . LEU A 1 105 ? -0.465 2.884 -1.883 1.00 87.62 105 LEU A C 1
ATOM 788 O O . LEU A 1 105 ? -0.718 4.088 -1.905 1.00 87.62 105 LEU A O 1
ATOM 792 N N . GLY A 1 106 ? 0.767 2.404 -2.027 1.00 86.88 106 GLY A N 1
ATOM 793 C CA . GLY A 1 106 ? 1.945 3.232 -2.277 1.00 86.88 106 GLY A CA 1
ATOM 794 C C . GLY A 1 106 ? 2.893 2.565 -3.263 1.00 86.88 106 GLY A C 1
ATOM 795 O O . GLY A 1 106 ? 2.930 1.342 -3.376 1.00 86.88 106 GLY A O 1
ATOM 796 N N . VAL A 1 107 ? 3.662 3.373 -3.989 1.00 83.31 107 VAL A N 1
ATOM 797 C CA . VAL A 1 107 ? 4.755 2.886 -4.838 1.00 83.31 107 VAL A CA 1
ATOM 798 C C . VAL A 1 107 ? 6.051 3.338 -4.197 1.00 83.31 107 VAL A C 1
ATOM 800 O O . VAL A 1 107 ? 6.264 4.542 -4.057 1.00 83.31 107 VAL A O 1
ATOM 803 N N . ALA A 1 108 ? 6.880 2.387 -3.768 1.00 79.12 108 ALA A N 1
ATOM 804 C CA . ALA A 1 108 ? 8.198 2.687 -3.240 1.00 79.12 108 ALA A CA 1
ATOM 805 C C . ALA A 1 108 ? 9.013 3.327 -4.358 1.00 79.12 108 ALA A C 1
ATOM 807 O O . ALA A 1 108 ? 9.154 2.743 -5.436 1.00 79.12 108 ALA A O 1
ATOM 808 N N . GLU A 1 109 ? 9.462 4.560 -4.136 1.00 68.38 109 GLU A N 1
ATOM 809 C CA . GLU A 1 109 ? 10.222 5.284 -5.145 1.00 68.38 109 GLU A CA 1
ATOM 810 C C . GLU A 1 109 ? 11.699 4.901 -5.046 1.00 68.38 109 GLU A C 1
ATOM 812 O O . GLU A 1 109 ? 12.218 4.747 -3.937 1.00 68.38 109 GLU A O 1
ATOM 817 N N . PRO A 1 110 ? 12.396 4.749 -6.183 1.00 55.62 110 PRO A N 1
ATOM 818 C CA . PRO A 1 110 ? 13.820 4.483 -6.179 1.00 55.62 110 PRO A CA 1
ATOM 819 C C . PRO A 1 110 ? 14.579 5.752 -5.780 1.00 55.62 110 PRO A C 1
ATOM 821 O O . PRO A 1 110 ? 15.025 6.521 -6.626 1.00 55.62 110 PRO A O 1
ATOM 824 N N . ALA A 1 111 ? 14.715 5.986 -4.478 1.00 56.75 111 ALA A N 1
ATOM 825 C CA . ALA A 1 111 ? 15.716 6.884 -3.918 1.00 56.75 111 ALA A CA 1
ATOM 826 C C . ALA A 1 111 ? 16.889 6.034 -3.410 1.00 56.75 111 ALA A C 1
ATOM 828 O O . ALA A 1 111 ? 16.662 5.024 -2.750 1.00 56.75 111 ALA A O 1
ATOM 829 N N . ASP A 1 112 ? 18.122 6.405 -3.765 1.00 54.47 112 ASP A N 1
ATOM 830 C CA . ASP A 1 112 ? 19.376 5.862 -3.218 1.00 54.47 112 ASP A CA 1
ATOM 831 C C . ASP A 1 112 ? 19.375 4.341 -2.929 1.00 54.47 112 ASP A C 1
ATOM 833 O O . ASP A 1 112 ? 19.602 3.905 -1.804 1.00 54.47 112 ASP A O 1
ATOM 837 N N . ALA A 1 113 ? 19.152 3.530 -3.974 1.00 56.59 113 ALA A N 1
ATOM 838 C CA . ALA A 1 113 ? 19.144 2.054 -3.969 1.00 56.59 113 ALA A CA 1
ATOM 839 C C . ALA A 1 113 ? 17.848 1.349 -3.522 1.00 56.59 113 ALA A C 1
ATOM 841 O O . ALA A 1 113 ? 17.834 0.121 -3.390 1.00 56.59 113 ALA A O 1
ATOM 842 N N . VAL A 1 114 ? 16.736 2.069 -3.362 1.00 63.88 114 VAL A N 1
ATOM 843 C CA . VAL A 1 114 ? 15.428 1.425 -3.179 1.00 63.88 114 VAL A CA 1
ATOM 844 C C . VAL A 1 114 ? 14.939 0.834 -4.503 1.00 63.88 114 VAL A C 1
ATOM 846 O O . VAL A 1 114 ? 14.819 1.509 -5.522 1.00 63.88 114 VAL A O 1
ATOM 849 N N . VAL A 1 115 ? 14.650 -0.463 -4.489 1.00 75.44 115 VAL A N 1
ATOM 850 C CA . VAL A 1 115 ? 14.035 -1.171 -5.612 1.00 75.44 115 VAL A CA 1
ATOM 851 C C . VAL A 1 115 ? 12.552 -0.770 -5.677 1.00 75.44 115 VAL A C 1
ATOM 853 O O . VAL A 1 115 ? 11.866 -0.925 -4.662 1.00 75.44 115 VAL A O 1
ATOM 856 N N . PRO A 1 116 ? 12.035 -0.275 -6.819 1.00 78.69 116 PRO A N 1
ATOM 857 C CA . PRO A 1 116 ? 10.676 0.235 -6.912 1.00 78.69 116 PRO A CA 1
ATOM 858 C C . PRO A 1 116 ? 9.672 -0.892 -6.698 1.00 78.69 116 PRO A C 1
ATOM 860 O O . PRO A 1 116 ? 9.767 -1.935 -7.329 1.00 78.69 116 PRO A O 1
ATOM 863 N N . GLN A 1 117 ? 8.710 -0.717 -5.801 1.00 83.88 117 GLN A N 1
ATOM 864 C CA . GLN A 1 117 ? 7.769 -1.780 -5.433 1.00 83.88 117 GLN A CA 1
ATOM 865 C C . GLN A 1 117 ? 6.369 -1.215 -5.250 1.00 83.88 117 GLN A C 1
ATOM 867 O O . GLN A 1 117 ? 6.205 -0.138 -4.684 1.00 83.88 117 GLN A O 1
ATOM 872 N N . LEU A 1 118 ? 5.346 -1.943 -5.693 1.00 84.81 118 LEU A N 1
ATOM 873 C CA . LEU A 1 118 ? 3.963 -1.615 -5.353 1.00 84.81 118 LEU A CA 1
ATOM 874 C C . LEU A 1 118 ? 3.634 -2.271 -4.017 1.00 84.81 118 LEU A C 1
ATOM 876 O O . LEU A 1 118 ? 3.699 -3.494 -3.895 1.00 84.81 118 LEU A O 1
ATOM 880 N N . ILE A 1 119 ? 3.270 -1.459 -3.032 1.00 86.19 119 ILE A N 1
ATOM 881 C CA . ILE A 1 119 ? 2.999 -1.889 -1.665 1.00 86.19 119 ILE A CA 1
ATOM 882 C C . ILE A 1 119 ? 1.537 -1.598 -1.330 1.00 86.19 119 ILE A C 1
ATOM 884 O O . ILE A 1 119 ? 1.017 -0.516 -1.613 1.00 86.19 119 ILE A O 1
ATOM 888 N N . ALA A 1 120 ? 0.890 -2.570 -0.695 1.00 85.88 120 ALA A N 1
ATOM 889 C CA . ALA A 1 120 ? -0.404 -2.417 -0.056 1.00 85.88 120 ALA A CA 1
ATOM 890 C C . ALA A 1 120 ? -0.265 -2.494 1.462 1.00 85.88 120 ALA A C 1
ATOM 892 O O . ALA A 1 120 ? 0.498 -3.302 1.996 1.00 85.88 120 ALA A O 1
ATOM 893 N N . ALA A 1 121 ? -1.050 -1.682 2.154 1.00 83.88 121 ALA A N 1
ATOM 894 C CA . ALA A 1 121 ? -1.161 -1.689 3.598 1.00 83.88 121 ALA A CA 1
ATOM 895 C C . ALA A 1 121 ? -2.632 -1.739 4.004 1.00 83.88 121 ALA A C 1
ATOM 897 O O . ALA A 1 121 ? -3.477 -1.099 3.383 1.00 83.88 121 ALA A O 1
ATOM 898 N N . VAL A 1 122 ? -2.942 -2.499 5.047 1.00 82.38 122 VAL A N 1
ATOM 899 C CA . VAL A 1 122 ? -4.276 -2.536 5.649 1.00 82.38 122 VAL A CA 1
ATOM 900 C C . VAL A 1 122 ? -4.119 -2.350 7.147 1.00 82.38 122 VAL A C 1
ATOM 902 O O . VAL A 1 122 ? -3.269 -3.001 7.753 1.00 82.38 122 VAL A O 1
ATOM 905 N N . GLY A 1 123 ? -4.948 -1.499 7.743 1.00 78.88 123 GLY A N 1
ATOM 906 C CA . GLY A 1 123 ? -5.012 -1.301 9.188 1.00 78.88 123 GLY A CA 1
ATOM 907 C C . GLY A 1 123 ? -6.445 -1.162 9.693 1.00 78.88 123 GLY A C 1
ATOM 908 O O . GLY A 1 123 ? -7.401 -1.080 8.915 1.00 78.88 123 GLY A O 1
ATOM 909 N N . ALA A 1 124 ? -6.600 -1.199 11.015 1.00 75.75 124 ALA A N 1
ATOM 910 C CA . ALA A 1 124 ? -7.878 -0.939 11.662 1.00 75.75 124 ALA A CA 1
ATOM 911 C C . ALA A 1 124 ? -8.189 0.565 11.655 1.00 75.75 124 ALA A C 1
ATOM 913 O O . ALA A 1 124 ? -7.290 1.406 11.676 1.00 75.75 124 ALA A O 1
ATOM 914 N N . GLU A 1 125 ? -9.473 0.913 11.636 1.00 65.25 125 GLU A N 1
ATOM 915 C CA . GLU A 1 125 ? -9.916 2.288 11.859 1.00 65.25 125 GLU A CA 1
ATOM 916 C C . GLU A 1 125 ? -9.400 2.785 13.226 1.00 65.25 125 GLU A C 1
ATOM 918 O O . GLU A 1 125 ? -9.637 2.153 14.254 1.00 65.25 125 GLU A O 1
ATOM 923 N N . GLY A 1 126 ? -8.641 3.887 13.228 1.00 60.59 126 GLY A N 1
ATOM 924 C CA . GLY A 1 126 ? -8.024 4.461 14.432 1.00 60.59 126 GLY A CA 1
ATOM 925 C C . GLY A 1 126 ? -6.586 4.013 14.749 1.00 60.59 126 GLY A C 1
ATOM 926 O O . GLY A 1 126 ? -5.984 4.589 15.652 1.00 60.59 126 GLY A O 1
ATOM 927 N N . GLU A 1 127 ? -6.000 3.063 14.006 1.00 58.62 127 GLU A N 1
ATOM 928 C CA . GLU A 1 127 ? -4.600 2.623 14.171 1.00 58.62 127 GLU A CA 1
ATOM 929 C C . GLU A 1 127 ? -3.754 2.917 12.926 1.00 58.62 127 GLU A C 1
ATOM 931 O O . GLU A 1 127 ? -3.953 2.323 11.865 1.00 58.62 1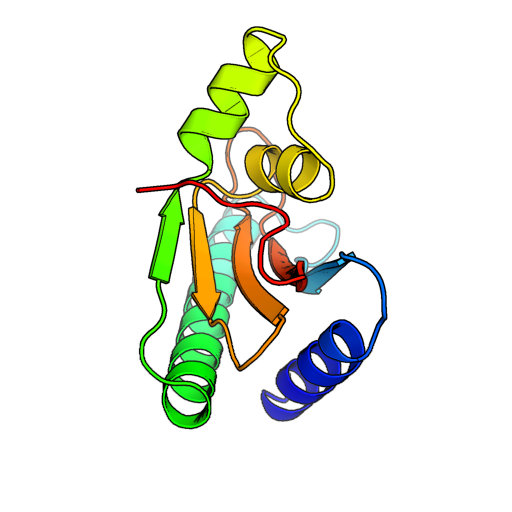27 GLU A O 1
ATOM 936 N N . PRO A 1 128 ? -2.788 3.830 13.064 1.00 52.12 128 PRO A N 1
ATOM 937 C CA . PRO A 1 128 ? -3.033 5.256 12.904 1.00 52.12 128 PRO A CA 1
ATOM 938 C C . PRO A 1 128 ? -3.423 5.601 11.454 1.00 52.12 128 PRO A C 1
ATOM 940 O O . PRO A 1 128 ? -3.078 4.869 10.526 1.00 52.12 128 PRO A O 1
ATOM 943 N N . PRO A 1 129 ? -4.089 6.753 11.255 1.00 50.12 129 PRO A N 1
ATOM 944 C CA . PRO A 1 129 ? -3.303 7.991 11.244 1.00 50.12 129 PRO A CA 1
ATOM 945 C C . PRO A 1 129 ? -3.942 9.148 12.024 1.00 50.12 129 PRO A C 1
ATOM 947 O O . PRO A 1 129 ? -5.161 9.210 12.187 1.00 50.12 129 PRO A O 1
ATOM 950 N N . PRO A 1 130 ? -3.130 10.148 12.398 1.00 47.78 130 PRO A N 1
ATOM 951 C CA . PRO A 1 130 ? -3.598 11.513 12.513 1.00 47.78 130 PRO A CA 1
ATOM 952 C C . PRO A 1 130 ? -2.789 12.391 11.550 1.00 47.78 130 PRO A C 1
ATOM 954 O O . PRO A 1 130 ? -1.917 13.142 11.974 1.00 47.78 130 PRO A O 1
ATOM 957 N N . PHE A 1 131 ? -3.047 12.286 10.248 1.00 49.03 131 PHE A N 1
ATOM 958 C CA . PHE A 1 131 ? -2.663 13.357 9.329 1.00 49.03 131 PHE A CA 1
ATOM 959 C C . PHE A 1 131 ? -3.919 14.169 9.049 1.00 49.03 131 PHE A C 1
ATOM 961 O O . PHE A 1 131 ? -4.689 13.862 8.140 1.00 49.03 131 PHE A O 1
ATOM 968 N N . GLY A 1 132 ? -4.170 15.119 9.948 1.00 39.97 132 GLY A N 1
ATOM 969 C CA . GLY A 1 132 ? -4.947 16.310 9.628 1.00 39.97 132 GLY A CA 1
ATOM 970 C C . GLY A 1 132 ? -4.044 17.342 8.976 1.00 39.97 132 GLY A C 1
ATOM 971 O O . GLY A 1 132 ? -2.839 17.349 9.321 1.00 39.97 132 GLY A O 1
#

Radius of gyration: 14.63 Å; chains: 1; bounding box: 36×28×35 Å